Protein AF-0000000083544563 (afdb_homodimer)

Solvent-accessible surface area (backbone atoms only — not comparable to full-atom values): 8571 Å² total; per-residue (Å²): 126,57,49,42,15,56,44,50,44,48,52,39,50,74,65,72,42,50,64,62,58,48,16,55,75,69,72,48,52,46,64,58,46,51,33,30,38,68,61,75,42,78,74,54,70,72,55,49,50,49,51,21,59,71,70,53,29,27,51,35,28,40,59,36,66,28,86,58,48,72,41,72,78,64,81,77,126,126,57,50,41,15,56,43,50,44,49,54,39,51,76,66,72,42,50,63,59,58,48,16,55,76,70,71,48,52,47,66,58,47,50,33,30,39,65,60,73,44,78,74,56,69,72,55,48,51,50,52,22,59,73,71,55,30,25,51,34,29,41,59,36,70,35,89,59,48,70,41,72,76,59,72,77,125

Radius of gyration: 15.72 Å; Cα contacts (8 Å, |Δi|>4): 190; chains: 2; bounding box: 33×43×32 Å

Structure (mmCIF, N/CA/C/O backbone):
data_AF-0000000083544563-model_v1
#
loop_
_entity.id
_entity.type
_entity.pdbx_description
1 polymer 'HTH cro/C1-type domain-containing protein'
#
loop_
_atom_site.group_PDB
_atom_site.id
_atom_site.type_symbol
_atom_site.label_atom_id
_atom_site.label_alt_id
_atom_site.label_comp_id
_atom_site.label_asym_id
_atom_site.label_entity_id
_atom_site.label_seq_id
_atom_site.pdbx_PDB_ins_code
_atom_site.Cartn_x
_atom_site.Cartn_y
_atom_site.Cartn_z
_atom_site.occupancy
_atom_site.B_iso_or_equiv
_atom_site.auth_seq_id
_atom_site.auth_comp_id
_atom_site.auth_asym_id
_atom_site.auth_atom_id
_atom_site.pdbx_PDB_model_num
ATOM 1 N N . MET A 1 1 ? -4.98 9.117 -13.148 1 70.31 1 MET A N 1
ATOM 2 C CA . MET A 1 1 ? -4.902 8.359 -11.906 1 70.31 1 MET A CA 1
ATOM 3 C C . MET A 1 1 ? -4.441 9.25 -10.758 1 70.31 1 MET A C 1
ATOM 5 O O . MET A 1 1 ? -3.496 10.023 -10.906 1 70.31 1 MET A O 1
ATOM 9 N N . ILE A 1 2 ? -5.258 9.438 -9.711 1 88.62 2 ILE A N 1
ATOM 10 C CA . ILE A 1 2 ? -4.914 10.289 -8.586 1 88.62 2 ILE A CA 1
ATOM 11 C C . ILE A 1 2 ? -3.824 9.633 -7.75 1 88.62 2 ILE A C 1
ATOM 13 O O . ILE A 1 2 ? -3.91 8.438 -7.434 1 88.62 2 ILE A O 1
ATOM 17 N N . LEU A 1 3 ? -2.721 10.391 -7.586 1 96.19 3 LEU A N 1
ATOM 18 C CA . LEU A 1 3 ? -1.587 9.859 -6.836 1 96.19 3 LEU A CA 1
ATOM 19 C C . LEU A 1 3 ? -1.898 9.82 -5.344 1 96.19 3 LEU A C 1
ATOM 21 O O . LEU A 1 3 ? -2.787 10.531 -4.867 1 96.19 3 LEU A O 1
ATOM 25 N N . PHE A 1 4 ? -1.182 9.008 -4.633 1 98 4 PHE A N 1
ATOM 26 C CA . PHE A 1 4 ? -1.338 8.805 -3.197 1 98 4 PHE A CA 1
ATOM 27 C C . PHE A 1 4 ? -1.338 10.133 -2.455 1 98 4 PHE A C 1
ATOM 29 O O . PHE A 1 4 ? -2.234 10.398 -1.651 1 98 4 PHE A O 1
ATOM 36 N N . GLY A 1 5 ? -0.284 10.906 -2.742 1 98.62 5 GLY A N 1
ATOM 37 C CA . GLY A 1 5 ? -0.129 12.148 -2.012 1 98.62 5 GLY A CA 1
ATOM 38 C C . GLY A 1 5 ? -1.319 13.078 -2.158 1 98.62 5 GLY A C 1
ATOM 39 O O . GLY A 1 5 ? -1.717 13.742 -1.197 1 98.62 5 GLY A O 1
ATOM 40 N N . ASN A 1 6 ? -1.839 13.125 -3.34 1 97.25 6 ASN A N 1
ATOM 41 C CA . ASN A 1 6 ? -2.996 13.969 -3.615 1 97.25 6 ASN A CA 1
ATOM 42 C C . ASN A 1 6 ? -4.211 13.539 -2.797 1 97.25 6 ASN A C 1
ATOM 44 O O . ASN A 1 6 ? -4.926 14.383 -2.254 1 97.25 6 ASN A O 1
ATOM 48 N N . ARG A 1 7 ? -4.422 12.258 -2.691 1 97.5 7 ARG A N 1
ATOM 49 C CA . ARG A 1 7 ? -5.539 11.719 -1.923 1 97.5 7 ARG A CA 1
ATOM 50 C C . ARG A 1 7 ? -5.367 12.008 -0.434 1 97.5 7 ARG A C 1
ATOM 52 O O . ARG A 1 7 ? -6.324 12.383 0.244 1 97.5 7 ARG A O 1
ATOM 59 N N . LEU A 1 8 ? -4.164 11.758 -0.013 1 98.5 8 LEU A N 1
ATOM 60 C CA . LEU A 1 8 ? -3.867 12 1.395 1 98.5 8 LEU A CA 1
ATOM 61 C C . LEU A 1 8 ? -4.109 13.461 1.761 1 98.5 8 LEU A C 1
ATOM 63 O O . LEU A 1 8 ? -4.738 13.75 2.781 1 98.5 8 LEU A O 1
ATOM 67 N N . HIS A 1 9 ? -3.568 14.297 0.932 1 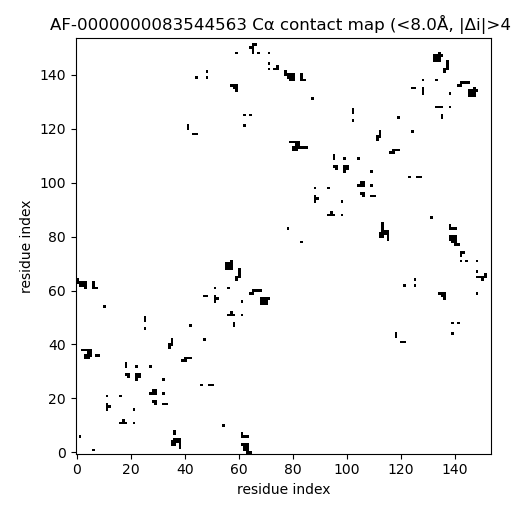98.44 9 HIS A N 1
ATOM 68 C CA . HIS A 1 9 ? -3.729 15.727 1.136 1 98.44 9 HIS A CA 1
ATOM 69 C C . HIS A 1 9 ? -5.203 16.125 1.176 1 98.44 9 HIS A C 1
ATOM 71 O O . HIS A 1 9 ? -5.633 16.844 2.07 1 98.44 9 HIS A O 1
ATOM 77 N N . ALA A 1 10 ? -5.922 15.664 0.246 1 97.81 10 ALA A N 1
ATOM 78 C CA . ALA A 1 10 ? -7.348 15.969 0.158 1 97.81 10 ALA A CA 1
ATOM 79 C C . ALA A 1 10 ? -8.086 15.492 1.402 1 97.81 10 ALA A C 1
ATOM 81 O O . ALA A 1 10 ? -8.922 16.219 1.95 1 97.81 10 ALA A O 1
ATOM 82 N N . LEU A 1 11 ? -7.875 14.266 1.832 1 97.94 11 LEU A N 1
ATOM 83 C CA . LEU A 1 11 ? -8.508 13.719 3.027 1 97.94 11 LEU A CA 1
ATOM 84 C C . LEU A 1 11 ? -8.188 14.57 4.25 1 97.94 11 LEU A C 1
ATOM 86 O O . LEU A 1 11 ? -9.07 14.852 5.066 1 97.94 11 LEU A O 1
ATOM 90 N N . ARG A 1 12 ? -6.898 14.867 4.352 1 98.62 12 ARG A N 1
ATOM 91 C CA . ARG A 1 12 ? -6.488 15.703 5.477 1 98.62 12 ARG A CA 1
ATOM 92 C C . ARG A 1 12 ? -7.242 17.031 5.48 1 98.62 12 ARG A C 1
ATOM 94 O O . ARG A 1 12 ? -7.773 17.438 6.512 1 98.62 12 ARG A O 1
ATOM 101 N N . GLU A 1 13 ? -7.25 17.703 4.309 1 98.31 13 GLU A N 1
ATOM 102 C CA . GLU A 1 13 ? -7.922 19 4.188 1 98.31 13 GLU A CA 1
ATOM 103 C C . GLU A 1 13 ? -9.422 18.859 4.453 1 98.31 13 GLU A C 1
ATOM 105 O O . GLU A 1 13 ? -10.008 19.703 5.133 1 98.31 13 GLU A O 1
ATOM 110 N N . ASP A 1 14 ? -10.023 17.828 3.922 1 97.56 14 ASP A N 1
ATOM 111 C CA . ASP A 1 14 ? -11.453 17.594 4.105 1 97.56 14 ASP A CA 1
ATOM 112 C C . ASP A 1 14 ? -11.781 17.359 5.574 1 97.56 14 ASP A C 1
ATOM 114 O O . ASP A 1 14 ? -12.938 17.531 5.988 1 97.56 14 ASP A O 1
ATOM 118 N N . SER A 1 15 ? -10.852 16.938 6.297 1 97.75 15 SER A N 1
ATOM 119 C CA . SER A 1 15 ? -11.031 16.688 7.727 1 97.75 15 SER A CA 1
ATOM 120 C C . SER A 1 15 ? -10.648 17.922 8.547 1 97.75 15 SER A C 1
ATOM 122 O O . SER A 1 15 ? -10.555 17.844 9.773 1 97.75 15 SER A O 1
ATOM 124 N N . ASP A 1 16 ? -10.273 18.969 7.844 1 98.19 16 ASP A N 1
ATOM 125 C CA . ASP A 1 16 ? -9.953 20.266 8.438 1 98.19 16 ASP A CA 1
ATOM 126 C C . ASP A 1 16 ? -8.734 20.172 9.359 1 98.19 16 ASP A C 1
ATOM 128 O O . ASP A 1 16 ? -8.734 20.719 10.461 1 98.19 16 ASP A O 1
ATOM 132 N N . LEU A 1 17 ? -7.816 19.406 8.969 1 98.56 17 LEU A N 1
ATOM 133 C CA . LEU A 1 17 ? -6.566 19.25 9.711 1 98.56 17 LEU A CA 1
ATOM 134 C C . LEU A 1 17 ? -5.438 20.016 9.031 1 98.56 17 LEU A C 1
ATOM 136 O O . LEU A 1 17 ? -5.328 20 7.801 1 98.56 17 LEU A O 1
ATOM 140 N N . THR A 1 18 ? -4.691 20.625 9.852 1 98.5 18 THR A N 1
ATOM 141 C CA . THR A 1 18 ? -3.43 21.156 9.336 1 98.5 18 THR A CA 1
ATOM 142 C C . THR A 1 18 ? -2.404 20.031 9.195 1 98.5 18 THR A C 1
ATOM 144 O O . THR A 1 18 ? -2.584 18.938 9.742 1 98.5 18 THR A O 1
ATOM 147 N N . SER A 1 19 ? -1.396 20.312 8.406 1 98.56 19 SER A N 1
ATOM 148 C CA . SER A 1 19 ? -0.323 19.328 8.273 1 98.56 19 SER A CA 1
ATOM 149 C C . SER A 1 19 ? 0.284 18.984 9.633 1 98.56 19 SER A C 1
ATOM 151 O O . SER A 1 19 ? 0.569 17.828 9.914 1 98.56 19 SER A O 1
ATOM 153 N N . GLU A 1 20 ? 0.493 20 10.453 1 98.56 20 GLU A N 1
ATOM 154 C CA . GLU A 1 20 ? 1.068 19.797 11.781 1 98.56 20 GLU A CA 1
ATOM 155 C C . GLU A 1 20 ? 0.178 18.906 12.641 1 98.56 20 GLU A C 1
ATOM 157 O O . GLU A 1 20 ? 0.663 17.984 13.289 1 98.56 20 GLU A O 1
ATOM 162 N N . GLU A 1 21 ? -1.104 19.203 12.664 1 98.69 21 GLU A N 1
ATOM 163 C CA . GLU A 1 21 ? -2.055 18.422 13.445 1 98.69 21 GLU A CA 1
ATOM 164 C C . GLU A 1 21 ? -2.082 16.969 12.977 1 98.69 21 GLU A C 1
ATOM 166 O O . GLU A 1 21 ? -2.074 16.047 13.805 1 98.69 21 GLU A O 1
ATOM 171 N N . PHE A 1 22 ? -2.152 16.797 11.719 1 98.81 22 PHE A N 1
ATOM 172 C CA . PHE A 1 22 ? -2.236 15.453 11.156 1 98.81 22 PHE A CA 1
ATOM 173 C C . PHE A 1 22 ? -0.944 14.688 11.398 1 98.81 22 PHE A C 1
ATOM 175 O O . PHE A 1 22 ? -0.977 13.508 11.773 1 98.81 22 PHE A O 1
ATOM 182 N N . ALA A 1 23 ? 0.181 15.289 11.164 1 98.88 23 ALA A N 1
ATOM 183 C CA . ALA A 1 23 ? 1.472 14.656 11.43 1 98.88 23 ALA A CA 1
ATOM 184 C C . ALA A 1 23 ? 1.57 14.188 12.875 1 98.88 23 ALA A C 1
ATOM 186 O O . ALA A 1 23 ? 2.053 13.086 13.148 1 98.88 23 ALA A O 1
ATOM 187 N N . ASN A 1 24 ? 1.118 15.047 13.773 1 98.69 24 ASN A N 1
ATOM 188 C CA . ASN A 1 24 ? 1.112 14.703 15.188 1 98.69 24 ASN A CA 1
ATOM 189 C C . ASN A 1 24 ? 0.26 13.461 15.461 1 98.69 24 ASN A C 1
ATOM 191 O O . ASN A 1 24 ? 0.64 12.602 16.25 1 98.69 24 ASN A O 1
ATOM 195 N N . LYS A 1 25 ? -0.891 13.359 14.797 1 98.19 25 LYS A N 1
ATOM 196 C CA . LYS A 1 25 ? -1.781 12.211 14.953 1 98.19 25 LYS A CA 1
ATOM 197 C C . LYS A 1 25 ? -1.109 10.922 14.492 1 98.19 25 LYS A C 1
ATOM 199 O O . LYS A 1 25 ? -1.375 9.852 15.031 1 98.19 25 LYS A O 1
ATOM 204 N N . LEU A 1 26 ? -0.28 11.062 13.477 1 98.31 26 LEU A N 1
ATOM 205 C CA . LEU A 1 26 ? 0.408 9.922 12.891 1 98.31 26 LEU A CA 1
ATOM 206 C C . LEU A 1 26 ? 1.74 9.672 13.594 1 98.31 26 LEU A C 1
ATOM 208 O O . LEU A 1 26 ? 2.422 8.688 13.305 1 98.31 26 LEU A O 1
ATOM 212 N N . HIS A 1 27 ? 2.148 10.539 14.453 1 98.56 27 HIS A N 1
ATOM 213 C CA . HIS A 1 27 ? 3.41 10.469 15.18 1 98.56 27 HIS A CA 1
ATOM 214 C C . HIS A 1 27 ? 4.602 10.523 14.227 1 98.56 27 HIS A C 1
ATOM 216 O O . HIS A 1 27 ? 5.531 9.727 14.344 1 98.56 27 HIS A O 1
ATOM 222 N N . ILE A 1 28 ? 4.516 11.367 13.297 1 98.56 28 ILE A N 1
ATOM 223 C CA . ILE 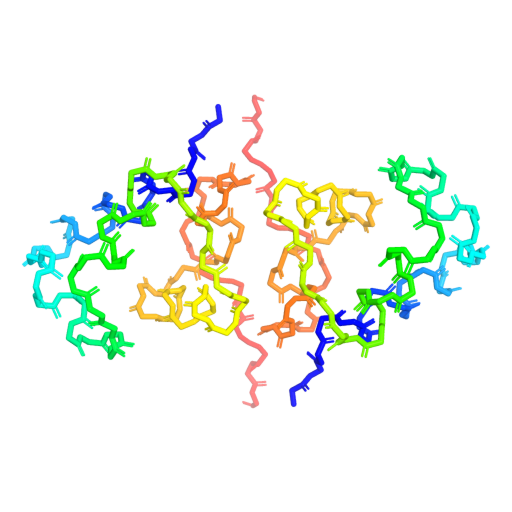A 1 28 ? 5.613 11.648 12.375 1 98.56 28 ILE A CA 1
ATOM 224 C C . ILE A 1 28 ? 5.867 13.148 12.32 1 98.56 28 ILE A C 1
ATOM 226 O O . ILE A 1 28 ? 5.102 13.938 12.883 1 98.56 28 ILE A O 1
ATOM 230 N N . THR A 1 29 ? 6.906 13.508 11.648 1 98.75 29 THR A N 1
ATOM 231 C CA . THR A 1 29 ? 7.211 14.922 11.5 1 98.75 29 THR A CA 1
ATOM 232 C C . THR A 1 29 ? 6.375 15.547 10.383 1 98.75 29 THR A C 1
ATOM 234 O O . THR A 1 29 ? 6 14.859 9.43 1 98.75 29 THR A O 1
ATOM 237 N N . THR A 1 30 ? 6.113 16.875 10.539 1 98.69 30 THR A N 1
ATOM 238 C CA . THR A 1 30 ? 5.41 17.609 9.492 1 98.69 30 THR A CA 1
ATOM 239 C C . THR A 1 30 ? 6.18 17.531 8.172 1 98.69 30 THR A C 1
ATOM 241 O O . THR A 1 30 ? 5.578 17.484 7.102 1 98.69 30 THR A O 1
ATOM 244 N N . ARG A 1 31 ? 7.43 17.547 8.305 1 98.75 31 ARG A N 1
ATOM 245 C CA . ARG A 1 31 ? 8.273 17.453 7.117 1 98.75 31 ARG A CA 1
ATOM 246 C C . ARG A 1 31 ? 8.023 16.141 6.375 1 98.75 31 ARG A C 1
ATOM 248 O O . ARG A 1 31 ? 7.863 16.141 5.152 1 98.75 31 ARG A O 1
ATOM 255 N N . ALA A 1 32 ? 8.047 15.039 7.051 1 98.75 32 ALA A N 1
ATOM 256 C CA . ALA A 1 32 ? 7.777 13.734 6.445 1 98.75 32 ALA A CA 1
ATOM 257 C C . ALA A 1 32 ? 6.406 13.711 5.773 1 98.75 32 ALA A C 1
ATOM 259 O O . ALA A 1 32 ? 6.266 13.234 4.648 1 98.75 32 ALA A O 1
ATOM 260 N N . LEU A 1 33 ? 5.418 14.227 6.496 1 98.81 33 LEU A N 1
ATOM 261 C CA . LEU A 1 33 ? 4.07 14.281 5.934 1 98.81 33 LEU A CA 1
ATOM 262 C C . LEU A 1 33 ? 4.055 15.07 4.633 1 98.81 33 LEU A C 1
ATOM 264 O O . LEU A 1 33 ? 3.406 14.664 3.664 1 98.81 33 LEU A O 1
ATOM 268 N N . ASN A 1 34 ? 4.727 16.234 4.652 1 98.69 34 ASN A N 1
ATOM 269 C CA . ASN A 1 34 ? 4.793 17.062 3.455 1 98.69 34 ASN A CA 1
ATOM 270 C C . ASN A 1 34 ? 5.395 16.297 2.277 1 98.69 34 ASN A C 1
ATOM 272 O O . ASN A 1 34 ? 4.926 16.422 1.146 1 98.69 34 ASN A O 1
ATOM 276 N N . TYR A 1 35 ? 6.445 15.547 2.541 1 98.75 35 TYR A N 1
ATOM 277 C CA . TYR A 1 35 ? 7.043 14.727 1.49 1 98.75 35 TYR A CA 1
ATOM 278 C C . TYR A 1 35 ? 6.035 13.734 0.934 1 98.75 35 TYR A C 1
ATOM 280 O O . TYR A 1 35 ? 5.988 13.5 -0.275 1 98.75 35 TYR A O 1
ATOM 288 N N . TYR A 1 36 ? 5.262 13.07 1.784 1 98.75 36 TYR A N 1
ATOM 289 C CA . TYR A 1 36 ? 4.254 12.109 1.356 1 98.75 36 TYR A CA 1
ATOM 290 C C . TYR A 1 36 ? 3.168 12.789 0.533 1 98.75 36 TYR A C 1
ATOM 292 O O . TYR A 1 36 ? 2.814 12.312 -0.55 1 98.75 36 TYR A O 1
ATOM 300 N N . GLU A 1 37 ? 2.672 13.961 1.01 1 98.62 37 GLU A N 1
ATOM 301 C CA . GLU A 1 37 ? 1.552 14.641 0.369 1 98.62 37 GLU A CA 1
ATOM 302 C C . GLU A 1 37 ? 1.963 15.227 -0.978 1 98.62 37 GLU A C 1
ATOM 304 O O . GLU A 1 37 ? 1.118 15.445 -1.85 1 98.62 37 GLU A O 1
ATOM 309 N N . ASN A 1 38 ? 3.244 15.484 -1.102 1 98.12 38 ASN A N 1
ATOM 310 C CA . ASN A 1 38 ? 3.742 16.047 -2.355 1 98.12 38 ASN A CA 1
ATOM 311 C C . ASN A 1 38 ? 4.344 14.953 -3.246 1 98.12 38 ASN A C 1
ATOM 313 O O . ASN A 1 38 ? 5.027 15.258 -4.227 1 98.12 38 ASN A O 1
ATOM 317 N N . ASN A 1 39 ? 4.195 13.773 -2.943 1 98.44 39 ASN A N 1
ATOM 318 C CA . ASN A 1 39 ? 4.59 12.602 -3.719 1 98.44 39 ASN A CA 1
ATOM 319 C C . ASN A 1 39 ? 6.102 12.531 -3.9 1 98.44 39 ASN A C 1
ATOM 321 O O . ASN A 1 39 ? 6.59 12.023 -4.91 1 98.44 39 ASN A O 1
ATOM 325 N N . MET A 1 40 ? 6.801 13.062 -2.957 1 98.31 40 MET A N 1
ATOM 326 C CA . MET A 1 40 ? 8.258 13.016 -2.998 1 98.31 40 MET A CA 1
ATOM 327 C C . MET A 1 40 ? 8.781 11.742 -2.34 1 98.31 40 MET A C 1
ATOM 329 O O . MET A 1 40 ? 9.922 11.336 -2.578 1 98.31 40 MET A O 1
ATOM 333 N N . ARG A 1 41 ? 8.047 11.109 -1.5 1 98.25 41 ARG A N 1
ATOM 334 C CA . ARG A 1 41 ? 8.32 9.844 -0.827 1 98.25 41 ARG A CA 1
ATOM 335 C C . ARG A 1 41 ? 7.051 9.023 -0.655 1 98.25 41 ARG A C 1
ATOM 337 O O . ARG A 1 41 ? 5.945 9.57 -0.664 1 98.25 41 ARG A O 1
ATOM 344 N N . GLU A 1 42 ? 7.285 7.824 -0.604 1 98.56 42 GLU A N 1
ATOM 345 C CA . GLU A 1 42 ? 6.195 6.934 -0.229 1 98.56 42 GLU A CA 1
ATOM 346 C C . GLU A 1 42 ? 6.328 6.473 1.219 1 98.56 42 GLU A C 1
ATOM 348 O O . GLU A 1 42 ? 7.426 6.121 1.664 1 98.56 42 GLU A O 1
ATOM 353 N N . PRO A 1 43 ? 5.234 6.555 1.986 1 98.62 43 PRO A N 1
ATOM 354 C CA . PRO A 1 43 ? 5.332 6.02 3.346 1 98.62 43 PRO A CA 1
ATOM 355 C C . PRO A 1 43 ? 5.508 4.5 3.369 1 98.62 43 PRO A C 1
ATOM 357 O O . PRO A 1 43 ? 5.281 3.834 2.357 1 98.62 43 PRO A O 1
ATOM 360 N N . SER A 1 44 ? 5.969 4.016 4.559 1 98.25 44 SER A N 1
ATOM 361 C CA . SER A 1 44 ? 6.016 2.57 4.766 1 98.25 44 SER A CA 1
ATOM 362 C C . SER A 1 44 ? 4.617 1.967 4.785 1 98.25 44 SER A C 1
ATOM 364 O O . SER A 1 44 ? 3.625 2.689 4.902 1 98.25 44 SER A O 1
ATOM 366 N N . PHE A 1 45 ? 4.527 0.616 4.656 1 98.38 45 PHE A N 1
ATOM 367 C CA . PHE A 1 45 ? 3.24 -0.07 4.664 1 98.38 45 PHE A CA 1
ATOM 368 C C . PHE A 1 45 ? 2.516 0.152 5.984 1 98.38 45 PHE A C 1
ATOM 370 O O . PHE A 1 45 ? 1.323 0.465 6 1 98.38 45 PHE A O 1
ATOM 377 N N . PRO A 1 46 ? 3.213 0.01 7.176 1 98 46 PRO A N 1
ATOM 378 C CA . PRO A 1 46 ? 2.508 0.267 8.43 1 98 46 PRO A CA 1
ATOM 379 C C . PRO A 1 46 ? 1.931 1.68 8.508 1 98 46 PRO A C 1
ATOM 381 O O . PRO A 1 46 ? 0.812 1.869 8.992 1 98 46 PRO A O 1
ATOM 384 N N . LEU A 1 47 ? 2.656 2.656 8.016 1 98.56 47 LEU A N 1
ATOM 385 C CA . LEU A 1 47 ? 2.174 4.035 8.047 1 98.56 47 LEU A CA 1
ATOM 386 C C . LEU A 1 47 ? 1.012 4.227 7.078 1 98.56 47 LEU A C 1
ATOM 388 O O . LEU A 1 47 ? 0.048 4.93 7.391 1 98.56 47 LEU A O 1
ATOM 392 N N . LEU A 1 48 ? 1.137 3.648 5.926 1 98.38 48 LEU A N 1
ATOM 393 C CA . LEU A 1 48 ? 0.032 3.652 4.973 1 98.38 48 LEU A CA 1
ATOM 394 C C . LEU A 1 48 ? -1.24 3.107 5.613 1 98.38 48 LEU A C 1
ATOM 396 O O . LEU A 1 48 ? -2.312 3.701 5.477 1 98.38 48 LEU A O 1
ATOM 400 N N . ILE A 1 49 ? -1.121 1.985 6.27 1 97.31 49 ILE A N 1
ATOM 401 C CA . ILE A 1 49 ? -2.246 1.341 6.941 1 97.31 49 ILE A CA 1
ATOM 402 C C . ILE A 1 49 ? -2.807 2.268 8.016 1 97.31 49 ILE A C 1
ATOM 404 O O . ILE A 1 49 ? -4.023 2.418 8.141 1 97.31 49 ILE A O 1
ATOM 408 N N . GLN A 1 50 ? -1.933 2.854 8.75 1 98.12 50 GLN A N 1
ATOM 409 C CA . GLN A 1 50 ? -2.359 3.781 9.789 1 98.12 50 GLN A CA 1
ATOM 410 C C . GLN A 1 50 ? -3.172 4.934 9.195 1 98.12 50 GLN A C 1
ATOM 412 O O . GLN A 1 50 ? -4.188 5.34 9.773 1 98.12 50 GLN A O 1
ATOM 417 N N . MET A 1 51 ? -2.713 5.465 8.109 1 98.31 51 MET A N 1
ATOM 418 C CA . MET A 1 51 ? -3.418 6.555 7.441 1 98.31 51 MET A CA 1
ATOM 419 C C . MET A 1 51 ? -4.797 6.102 6.973 1 98.31 51 MET A C 1
ATOM 421 O O . MET A 1 51 ? -5.785 6.812 7.168 1 98.31 51 MET A O 1
ATOM 425 N N . ALA A 1 52 ? -4.816 5.004 6.375 1 97.12 52 ALA A N 1
ATOM 426 C CA . ALA A 1 52 ? -6.086 4.445 5.922 1 97.12 52 ALA A CA 1
ATOM 427 C C . ALA A 1 52 ? -7.059 4.262 7.086 1 97.12 52 ALA A C 1
ATOM 429 O O . ALA A 1 52 ? -8.242 4.586 6.969 1 97.12 52 ALA A O 1
ATOM 430 N N . ASP A 1 53 ? -6.578 3.748 8.195 1 96.12 53 ASP A N 1
ATOM 431 C CA . ASP A 1 53 ? -7.395 3.543 9.391 1 96.12 53 ASP A CA 1
ATOM 432 C C . ASP A 1 53 ? -7.914 4.871 9.938 1 96.12 53 ASP A C 1
ATOM 434 O O . ASP A 1 53 ? -9.086 4.977 10.312 1 96.12 53 ASP A O 1
ATOM 438 N N . TYR A 1 54 ? -7.012 5.758 9.945 1 97 54 TYR A N 1
ATOM 439 C CA . TYR A 1 54 ? -7.387 7.047 10.516 1 97 54 TYR A CA 1
ATOM 440 C C . TYR A 1 54 ? -8.562 7.656 9.758 1 97 54 TYR A C 1
ATOM 442 O O . TYR A 1 54 ? -9.5 8.172 10.367 1 97 54 TYR A O 1
ATOM 450 N N . PHE A 1 55 ? -8.539 7.602 8.445 1 97.06 55 PHE A N 1
ATOM 451 C CA . PHE A 1 55 ? -9.555 8.25 7.621 1 97.06 55 PHE A CA 1
ATOM 452 C C . PHE A 1 55 ? -10.68 7.281 7.289 1 97.06 55 PHE A C 1
ATOM 454 O O . PHE A 1 55 ? -11.641 7.648 6.613 1 97.06 55 PHE A O 1
ATOM 461 N N . ASN A 1 56 ? -10.586 6.09 7.719 1 95.69 56 ASN A N 1
ATOM 462 C CA . ASN A 1 56 ? -11.57 5.047 7.469 1 95.69 56 ASN A CA 1
ATOM 463 C C . ASN A 1 56 ? -11.797 4.832 5.973 1 95.69 56 ASN A C 1
ATOM 465 O O . ASN A 1 56 ? -12.93 4.836 5.508 1 95.69 56 ASN A O 1
ATOM 469 N N . VAL A 1 57 ? -10.758 4.629 5.273 1 95.25 57 VAL A N 1
ATOM 470 C CA . VAL A 1 57 ? -10.781 4.355 3.84 1 95.25 57 VAL A CA 1
ATOM 471 C C . VAL A 1 57 ? -9.938 3.119 3.537 1 95.25 57 VAL A C 1
ATOM 473 O O . VAL A 1 57 ? -9.203 2.635 4.402 1 95.25 57 VAL A O 1
ATOM 476 N N . SER A 1 58 ? -10.102 2.602 2.328 1 94.56 58 SER A N 1
ATOM 477 C CA . SER A 1 58 ? -9.258 1.493 1.902 1 94.56 58 SER A CA 1
ATOM 478 C C . SER A 1 58 ? -7.898 1.991 1.412 1 94.56 58 SER A C 1
ATOM 480 O O . SER A 1 58 ? -7.762 3.152 1.021 1 94.56 58 SER A O 1
ATOM 482 N N . THR A 1 59 ? -6.902 1.159 1.469 1 95.62 59 THR A N 1
ATOM 483 C CA . THR A 1 59 ? -5.621 1.501 0.862 1 95.62 59 THR A CA 1
ATOM 484 C C . THR A 1 59 ? -5.746 1.582 -0.656 1 95.62 59 THR A C 1
ATOM 486 O O . THR A 1 59 ? -5.035 2.355 -1.302 1 95.62 59 THR A O 1
ATOM 489 N N . ASP A 1 60 ? -6.723 0.851 -1.234 1 95.06 60 ASP A N 1
ATOM 490 C CA . ASP A 1 60 ? -7.016 1.004 -2.656 1 95.06 60 ASP A CA 1
ATOM 491 C C . ASP A 1 60 ? -7.434 2.436 -2.98 1 95.06 60 ASP A C 1
ATOM 493 O O . ASP A 1 60 ? -7.027 2.992 -4.004 1 95.06 60 ASP A O 1
ATOM 497 N N . TYR A 1 61 ? -8.266 2.957 -2.123 1 95 61 TYR A N 1
ATOM 498 C CA . TYR A 1 61 ? -8.672 4.344 -2.322 1 95 61 TYR A CA 1
ATOM 499 C C . TYR A 1 61 ? -7.473 5.281 -2.244 1 95 61 TYR A C 1
ATOM 501 O O . TYR A 1 61 ? -7.27 6.117 -3.131 1 95 61 TYR A O 1
ATOM 509 N N . LEU A 1 62 ? -6.637 5.125 -1.22 1 96.69 62 LEU A N 1
ATOM 510 C CA . LEU A 1 62 ? -5.492 5.996 -0.998 1 96.69 62 LEU A CA 1
ATOM 511 C C . LEU A 1 62 ? -4.516 5.922 -2.166 1 96.69 62 LEU A C 1
ATOM 513 O O . LEU A 1 62 ? -3.898 6.926 -2.535 1 96.69 62 LEU A O 1
ATOM 517 N N . LEU A 1 63 ? -4.465 4.758 -2.729 1 96.31 63 LEU A N 1
ATOM 518 C CA . LEU A 1 63 ? -3.473 4.52 -3.771 1 96.31 63 LEU A CA 1
ATOM 519 C C . LEU A 1 63 ? -4.059 4.793 -5.152 1 96.31 63 LEU A C 1
ATOM 521 O O . LEU A 1 63 ? -3.402 4.562 -6.168 1 96.31 63 LEU A O 1
ATOM 525 N N . GLY A 1 64 ? -5.273 5.246 -5.188 1 94.12 64 GLY A N 1
ATOM 526 C CA . GLY A 1 64 ? -5.863 5.723 -6.43 1 94.12 64 GLY A CA 1
ATOM 527 C C . GLY A 1 64 ? -6.434 4.605 -7.285 1 94.12 64 GLY A C 1
ATOM 528 O O . GLY A 1 64 ? -6.684 4.797 -8.477 1 94.12 64 GLY A O 1
ATOM 529 N N . ARG A 1 65 ? -6.609 3.457 -6.727 1 92.81 65 ARG A N 1
ATOM 530 C CA . ARG A 1 65 ? -7.109 2.322 -7.496 1 92.81 65 ARG A CA 1
ATOM 531 C C . ARG A 1 65 ? -8.625 2.367 -7.617 1 92.81 65 ARG A C 1
ATOM 533 O O . ARG A 1 65 ? -9.203 1.708 -8.484 1 92.81 65 ARG A O 1
ATOM 540 N N . THR A 1 66 ? -9.258 3.08 -6.707 1 91 66 THR A N 1
ATOM 541 C CA . THR A 1 66 ? -10.711 3.219 -6.699 1 91 66 THR A CA 1
ATOM 542 C C . THR A 1 66 ? -11.117 4.586 -6.16 1 91 66 THR A C 1
ATOM 544 O O . THR A 1 66 ? -10.352 5.23 -5.441 1 91 66 THR A O 1
ATOM 547 N N . ASP A 1 67 ? -12.234 5.012 -6.484 1 91.56 67 ASP A N 1
ATOM 548 C CA . ASP A 1 67 ? -12.75 6.27 -5.957 1 91.56 67 ASP A CA 1
ATOM 549 C C . ASP A 1 67 ? -13.758 6.02 -4.836 1 91.56 67 ASP A C 1
ATOM 551 O O . ASP A 1 67 ? -14.312 6.965 -4.27 1 91.56 67 ASP A O 1
ATOM 555 N N . ILE A 1 68 ? -13.945 4.781 -4.5 1 87.5 68 ILE A N 1
ATOM 556 C CA . ILE A 1 68 ? -14.812 4.426 -3.383 1 87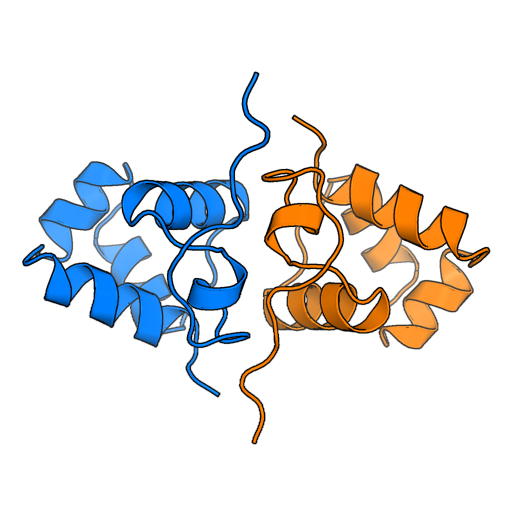.5 68 ILE A CA 1
ATOM 557 C C . ILE A 1 68 ? -14.031 4.488 -2.076 1 87.5 68 ILE A C 1
ATOM 559 O O . ILE A 1 68 ? -13.031 3.777 -1.91 1 87.5 68 ILE A O 1
ATOM 563 N N . GLN A 1 69 ? -14.477 5.316 -1.139 1 83.81 69 GLN A N 1
ATOM 564 C CA . GLN A 1 69 ? -13.742 5.57 0.095 1 83.81 69 GLN A CA 1
ATOM 565 C C . GLN A 1 69 ? -13.906 4.422 1.085 1 83.81 69 GLN A C 1
ATOM 567 O O . GLN A 1 69 ? -13.016 4.156 1.894 1 83.81 69 GLN A O 1
ATOM 572 N N . THR A 1 70 ? -15.141 3.83 1.168 1 69.38 70 THR A N 1
ATOM 573 C CA . THR A 1 70 ? -15.508 2.889 2.219 1 69.38 70 THR A CA 1
ATOM 574 C C . THR A 1 70 ? -14.586 1.669 2.193 1 69.38 70 THR A C 1
ATOM 576 O O . THR A 1 70 ? -14.391 1.057 1.143 1 69.38 70 THR A O 1
ATOM 579 N N . PRO A 1 71 ? -13.945 1.587 3.486 1 66.06 71 PRO A N 1
ATOM 580 C CA . PRO A 1 71 ? -13.117 0.383 3.572 1 66.06 71 PRO A CA 1
ATOM 581 C C . PRO A 1 71 ? -13.914 -0.902 3.377 1 66.06 71 PRO A C 1
ATOM 583 O O . PRO A 1 71 ? -15.148 -0.89 3.479 1 66.06 71 PRO A O 1
ATOM 586 N N . TYR A 1 72 ? -13.242 -1.994 2.98 1 60 72 TYR A N 1
ATOM 587 C CA . TYR A 1 72 ? -13.891 -3.299 2.932 1 60 72 TYR A CA 1
ATOM 588 C C . TYR A 1 72 ? -14.391 -3.711 4.312 1 60 72 TYR A C 1
ATOM 590 O O . TYR A 1 72 ? -13.836 -3.295 5.332 1 60 72 TYR A O 1
ATOM 598 N N . PRO A 1 73 ? -15.625 -4.074 4.316 1 55.44 73 PRO A N 1
ATOM 599 C CA . PRO A 1 73 ? -16.125 -4.547 5.609 1 55.44 73 PRO A CA 1
ATOM 600 C C . PRO A 1 73 ? -15.125 -5.422 6.352 1 55.44 73 PRO A C 1
ATOM 602 O O . PRO A 1 73 ? -14.359 -6.16 5.723 1 55.44 73 PRO A O 1
ATOM 605 N N . LYS A 1 74 ? -14.734 -4.77 7.496 1 50.88 74 LYS A N 1
ATOM 606 C CA . LYS A 1 74 ? -13.906 -5.605 8.359 1 50.88 74 LYS A CA 1
ATOM 607 C C . LYS A 1 74 ? -14.562 -6.961 8.609 1 50.88 74 LYS A C 1
ATOM 609 O O . LYS A 1 74 ? -15.789 -7.074 8.578 1 50.88 74 LYS A O 1
ATOM 614 N N . LYS A 1 75 ? -13.781 -8.086 8.602 1 44.88 75 LYS A N 1
ATOM 615 C CA . LYS A 1 75 ? -14.406 -9.305 9.094 1 44.88 75 LYS A CA 1
ATOM 616 C C . LYS A 1 75 ? -14.945 -9.109 10.508 1 44.88 75 LYS A C 1
ATOM 618 O O . LYS A 1 75 ? -14.297 -8.469 11.344 1 44.88 75 LYS A O 1
ATOM 623 N N . HIS A 1 76 ? -16.328 -8.859 10.688 1 36.25 76 HIS A N 1
ATOM 624 C CA . HIS A 1 76 ? -16.938 -8.969 12.016 1 36.25 76 HIS A CA 1
ATOM 625 C C . HIS A 1 76 ? -16.406 -10.195 12.75 1 36.25 76 HIS A C 1
ATOM 627 O O . HIS A 1 76 ? -16.438 -11.305 12.219 1 36.25 76 HIS A O 1
ATOM 633 N N . LYS A 1 77 ? -15.633 -10.008 13.773 1 29.5 77 LYS A N 1
ATOM 634 C CA . LYS A 1 77 ? -15.781 -11.078 14.758 1 29.5 77 LYS A CA 1
ATOM 635 C C . LYS A 1 77 ? -17.234 -11.219 15.203 1 29.5 77 LYS A C 1
ATOM 637 O O . LYS A 1 77 ? -17.953 -10.219 15.344 1 29.5 77 LYS A O 1
ATOM 642 N N . MET B 1 1 ? -1.769 -10.719 12.602 1 70.12 1 MET B N 1
ATOM 643 C CA . MET B 1 1 ? -1.901 -9.984 11.344 1 70.12 1 MET B CA 1
ATOM 644 C C . MET B 1 1 ? -0.942 -10.523 10.297 1 70.12 1 MET B C 1
ATOM 646 O O . MET B 1 1 ? 0.23 -10.773 10.586 1 70.12 1 MET B O 1
ATOM 650 N N . ILE B 1 2 ? -1.449 -11.047 9.148 1 88.75 2 ILE B N 1
ATOM 651 C CA . ILE B 1 2 ? -0.607 -11.617 8.102 1 88.75 2 ILE B CA 1
ATOM 652 C C . ILE B 1 2 ? 0.15 -10.508 7.383 1 88.75 2 ILE B C 1
ATOM 654 O O . ILE B 1 2 ? -0.435 -9.484 7.02 1 88.75 2 ILE B O 1
ATOM 658 N N . LEU B 1 3 ? 1.489 -10.656 7.379 1 96.31 3 LEU B N 1
ATOM 659 C CA . LEU B 1 3 ? 2.336 -9.648 6.75 1 96.31 3 LEU B CA 1
ATOM 660 C C . LEU B 1 3 ? 2.219 -9.703 5.23 1 96.31 3 LEU B C 1
ATOM 662 O O . LEU B 1 3 ? 1.812 -10.727 4.676 1 96.31 3 LEU B O 1
ATOM 666 N N . PHE B 1 4 ? 2.562 -8.641 4.586 1 98.06 4 PHE B N 1
ATOM 667 C CA . PHE B 1 4 ? 2.5 -8.484 3.139 1 98.06 4 PHE B CA 1
ATOM 668 C C . PHE B 1 4 ? 3.199 -9.641 2.439 1 98.06 4 PHE B C 1
ATOM 670 O O . PHE B 1 4 ? 2.631 -10.266 1.541 1 98.06 4 PHE B O 1
ATOM 677 N N . GLY B 1 5 ? 4.449 -9.852 2.873 1 98.62 5 GLY B N 1
ATOM 678 C CA . GLY B 1 5 ? 5.246 -10.867 2.201 1 98.62 5 GLY B CA 1
ATOM 679 C C . GLY B 1 5 ? 4.609 -12.242 2.229 1 98.62 5 GLY B C 1
ATOM 680 O O . GLY B 1 5 ? 4.68 -12.984 1.244 1 98.62 5 GLY B O 1
ATOM 681 N N . ASN B 1 6 ? 4.023 -12.562 3.342 1 97.38 6 ASN B N 1
ATOM 682 C CA . ASN B 1 6 ? 3.363 -13.859 3.498 1 97.38 6 ASN B CA 1
ATOM 683 C C . ASN B 1 6 ? 2.195 -14.008 2.527 1 97.38 6 ASN B C 1
ATOM 685 O O . ASN B 1 6 ? 2.02 -15.07 1.927 1 97.38 6 ASN B O 1
ATOM 689 N N . ARG B 1 7 ? 1.436 -12.969 2.363 1 97.62 7 ARG B N 1
ATOM 690 C CA . ARG B 1 7 ? 0.298 -12.984 1.45 1 97.62 7 ARG B CA 1
ATOM 691 C C . ARG B 1 7 ? 0.761 -13.109 0.002 1 97.62 7 ARG B C 1
ATOM 693 O O . ARG B 1 7 ? 0.181 -13.867 -0.778 1 97.62 7 ARG B O 1
ATOM 700 N N . LEU B 1 8 ? 1.757 -12.32 -0.28 1 98.56 8 LEU B N 1
ATOM 701 C CA . LEU B 1 8 ? 2.299 -12.352 -1.634 1 98.56 8 LEU B CA 1
ATOM 702 C C . LEU B 1 8 ? 2.801 -13.75 -1.986 1 98.56 8 LEU B C 1
ATOM 704 O O . LEU B 1 8 ? 2.504 -14.266 -3.066 1 98.56 8 LEU B O 1
ATOM 708 N N . HIS B 1 9 ? 3.561 -14.266 -1.08 1 98.44 9 HIS B N 1
ATOM 709 C CA . HIS B 1 9 ? 4.102 -15.609 -1.261 1 98.44 9 HIS B CA 1
ATOM 710 C C . HIS B 1 9 ? 2.988 -16.625 -1.472 1 98.44 9 HIS B C 1
ATOM 712 O O . HIS B 1 9 ? 3.055 -17.453 -2.391 1 98.44 9 HIS B O 1
ATOM 718 N N . ALA B 1 10 ? 2.029 -16.578 -0.645 1 97.88 10 ALA B N 1
ATOM 719 C CA . ALA B 1 10 ? 0.907 -17.516 -0.723 1 97.88 10 ALA B CA 1
ATOM 720 C C . ALA B 1 10 ? 0.183 -17.391 -2.061 1 97.88 10 ALA B C 1
ATOM 722 O O . ALA B 1 10 ? -0.152 -18.391 -2.688 1 97.88 10 ALA B O 1
ATOM 723 N N . LEU B 1 11 ? -0.132 -16.188 -2.492 1 98 11 LEU B N 1
ATOM 724 C CA . LEU B 1 11 ? -0.796 -15.961 -3.77 1 98 11 LEU B CA 1
ATOM 725 C C . LEU B 1 11 ? 0.023 -16.531 -4.922 1 98 11 LEU B C 1
ATOM 727 O O . LEU B 1 11 ? -0.527 -17.156 -5.828 1 98 11 LEU B O 1
ATOM 731 N N . ARG B 1 12 ? 1.298 -16.203 -4.855 1 98.69 12 ARG B N 1
ATOM 732 C CA . ARG B 1 12 ? 2.174 -16.719 -5.902 1 98.69 12 ARG B CA 1
ATOM 733 C C . ARG B 1 12 ? 2.119 -18.234 -5.961 1 98.69 12 ARG B C 1
ATOM 735 O O . ARG B 1 12 ? 1.965 -18.828 -7.035 1 98.69 12 ARG B O 1
ATOM 742 N N . GLU B 1 13 ? 2.287 -18.875 -4.785 1 98.31 13 GLU B N 1
ATOM 743 C CA . GLU B 1 13 ? 2.271 -20.328 -4.707 1 98.31 13 GLU B CA 1
ATOM 744 C C . GLU B 1 13 ? 0.926 -20.891 -5.156 1 98.31 13 GLU B C 1
ATOM 746 O O . GLU B 1 13 ? 0.874 -21.891 -5.879 1 98.31 13 GLU B O 1
ATOM 751 N N . ASP B 1 14 ? -0.139 -20.266 -4.73 1 97.62 14 ASP B N 1
ATOM 752 C CA . ASP B 1 14 ? -1.484 -20.703 -5.09 1 97.62 14 ASP B CA 1
ATOM 753 C C . ASP B 1 14 ? -1.71 -20.609 -6.594 1 97.62 14 ASP B C 1
ATOM 755 O O . ASP B 1 14 ? -2.598 -21.266 -7.141 1 97.62 14 ASP B O 1
ATOM 759 N N . SER B 1 15 ? -0.991 -19.781 -7.207 1 97.81 15 SER B N 1
ATOM 760 C CA . SER B 1 15 ? -1.095 -19.609 -8.648 1 97.81 15 SER B CA 1
ATOM 761 C C . SER B 1 15 ? -0.099 -20.5 -9.391 1 97.81 15 SER B C 1
ATOM 763 O O . SER B 1 15 ? 0.101 -20.344 -10.594 1 97.81 15 SER B O 1
ATOM 765 N N . ASP B 1 16 ? 0.633 -21.281 -8.625 1 98.25 16 ASP B N 1
ATOM 766 C CA . ASP B 1 16 ? 1.578 -22.266 -9.141 1 98.25 16 ASP B CA 1
ATOM 767 C C . ASP B 1 16 ? 2.715 -21.594 -9.906 1 98.25 16 ASP B C 1
ATOM 769 O O . ASP B 1 16 ? 3.107 -22.047 -10.977 1 98.25 16 ASP B O 1
ATOM 773 N N . LEU B 1 17 ? 3.129 -20.5 -9.43 1 98.56 17 LEU B N 1
ATOM 774 C CA . LEU B 1 17 ? 4.25 -19.781 -10.016 1 98.56 17 LEU B CA 1
ATOM 775 C C . LEU B 1 17 ? 5.512 -19.969 -9.18 1 98.56 17 LEU B C 1
ATOM 777 O O . LEU B 1 17 ? 5.457 -19.938 -7.949 1 98.56 17 LEU B O 1
ATOM 781 N N . THR B 1 18 ? 6.547 -20.125 -9.898 1 98.5 18 THR B N 1
ATOM 782 C CA . THR B 1 18 ? 7.836 -20.016 -9.219 1 98.5 18 THR B CA 1
ATOM 783 C C . THR B 1 18 ? 8.203 -18.562 -8.977 1 98.5 18 THR B C 1
ATOM 785 O O . THR B 1 18 ? 7.609 -17.656 -9.57 1 98.5 18 THR B O 1
ATOM 788 N N . SER B 1 19 ? 9.133 -18.375 -8.062 1 98.56 19 SER B N 1
ATOM 789 C CA . SER B 1 19 ? 9.602 -17.016 -7.824 1 98.56 19 SER B CA 1
ATOM 790 C C . SER B 1 19 ? 10.141 -16.391 -9.109 1 98.56 19 SER B C 1
ATOM 792 O O . SER B 1 19 ? 9.891 -15.219 -9.383 1 98.56 19 SER B O 1
ATOM 794 N N . GLU B 1 20 ? 10.875 -17.156 -9.883 1 98.62 20 GLU B N 1
ATOM 795 C CA . GLU B 1 20 ? 11.453 -16.672 -11.133 1 98.62 20 GLU B CA 1
ATOM 796 C C . GLU B 1 20 ? 10.367 -16.266 -12.117 1 98.62 20 GLU B C 1
ATOM 798 O O . GLU B 1 20 ? 10.438 -15.195 -12.727 1 98.62 20 GLU B O 1
ATOM 803 N N . GLU B 1 21 ? 9.375 -17.109 -12.297 1 98.69 21 GLU B N 1
ATOM 804 C CA . GLU B 1 21 ? 8.273 -16.812 -13.211 1 98.69 21 GLU B CA 1
ATOM 805 C C . GLU B 1 21 ? 7.523 -15.555 -12.789 1 98.69 21 GLU B C 1
ATOM 807 O O . GLU B 1 21 ? 7.203 -14.711 -13.625 1 98.69 21 GLU B O 1
ATOM 812 N N . PHE B 1 22 ? 7.234 -15.492 -11.539 1 98.81 22 PHE B N 1
ATOM 813 C CA . PHE B 1 22 ? 6.477 -14.352 -11.023 1 98.81 22 PHE B CA 1
ATOM 814 C C . PHE B 1 22 ? 7.289 -13.07 -11.133 1 98.81 22 PHE B C 1
ATOM 816 O O . PHE B 1 22 ? 6.766 -12.031 -11.539 1 98.81 22 PHE B O 1
ATOM 823 N N . ALA B 1 23 ? 8.523 -13.094 -10.758 1 98.88 23 ALA B N 1
ATOM 824 C CA . ALA B 1 23 ? 9.398 -11.93 -10.883 1 98.88 23 ALA B CA 1
ATOM 825 C C . ALA B 1 23 ? 9.445 -11.43 -12.32 1 98.88 23 ALA B C 1
ATOM 827 O O . ALA B 1 23 ? 9.398 -10.219 -12.57 1 98.88 23 ALA B O 1
ATOM 828 N N . ASN B 1 24 ? 9.547 -12.352 -13.242 1 98.69 24 ASN B N 1
ATOM 829 C CA . ASN B 1 24 ? 9.555 -12.008 -14.656 1 98.69 24 ASN B CA 1
ATOM 830 C C . ASN B 1 24 ? 8.273 -11.289 -15.062 1 98.69 24 ASN B C 1
ATOM 832 O O . ASN B 1 24 ? 8.305 -10.328 -15.836 1 98.69 24 ASN B O 1
ATOM 836 N N . LYS B 1 25 ? 7.145 -11.766 -14.547 1 98.19 25 LYS B N 1
ATOM 837 C CA . LYS B 1 25 ? 5.855 -11.148 -14.844 1 98.19 25 LYS B CA 1
ATOM 838 C C . LYS B 1 25 ? 5.801 -9.711 -14.336 1 98.19 25 LYS B C 1
ATOM 840 O O . LYS B 1 25 ? 5.137 -8.859 -14.938 1 98.19 25 LYS B O 1
ATOM 845 N N . LEU B 1 26 ? 6.473 -9.484 -13.227 1 98.31 26 LEU B N 1
ATOM 846 C CA . LEU B 1 26 ? 6.48 -8.172 -12.594 1 98.31 26 LEU B CA 1
ATOM 847 C C . LEU B 1 26 ? 7.625 -7.312 -13.125 1 98.31 26 LEU B C 1
ATOM 849 O O . LEU B 1 26 ? 7.734 -6.133 -12.789 1 98.31 26 LEU B O 1
ATOM 853 N N . HIS B 1 27 ? 8.477 -7.863 -13.914 1 98.56 27 HIS B N 1
ATOM 854 C CA . HIS B 1 27 ? 9.648 -7.199 -14.477 1 98.56 27 HIS B CA 1
ATOM 855 C C . HIS B 1 27 ? 10.602 -6.734 -13.383 1 98.56 27 HIS B C 1
ATOM 857 O O . HIS B 1 27 ? 11.07 -5.594 -13.414 1 98.56 27 HIS B O 1
ATOM 863 N N . ILE B 1 28 ? 10.797 -7.555 -12.445 1 98.56 28 ILE B N 1
ATOM 864 C CA . ILE B 1 28 ? 11.781 -7.336 -11.391 1 98.56 28 ILE B CA 1
ATOM 865 C C . ILE B 1 28 ? 12.688 -8.555 -11.258 1 98.56 28 ILE B C 1
ATOM 867 O O . ILE B 1 28 ? 12.445 -9.586 -11.891 1 98.56 28 ILE B O 1
ATOM 871 N N . THR B 1 29 ? 13.68 -8.406 -10.453 1 98.75 29 THR B N 1
ATOM 872 C CA . THR B 1 29 ? 14.586 -9.523 -10.234 1 98.75 29 THR B CA 1
ATOM 873 C C . THR B 1 29 ? 14.008 -10.5 -9.211 1 98.75 29 THR B C 1
ATOM 875 O O . THR B 1 29 ? 13.25 -10.094 -8.328 1 98.75 29 THR B O 1
ATOM 878 N N . THR B 1 30 ? 14.398 -11.805 -9.375 1 98.69 30 THR B N 1
ATOM 879 C CA . THR B 1 30 ? 14 -12.812 -8.398 1 98.69 30 THR B CA 1
ATOM 880 C C . THR B 1 30 ? 14.484 -12.445 -7.004 1 98.69 30 THR B C 1
ATOM 882 O O . THR B 1 30 ? 13.797 -12.703 -6.012 1 98.69 30 THR B O 1
ATOM 885 N N . ARG B 1 31 ? 15.602 -11.867 -6.984 1 98.75 31 ARG B N 1
ATOM 886 C CA . ARG B 1 31 ? 16.156 -11.43 -5.707 1 98.75 31 ARG B CA 1
ATOM 887 C C . ARG B 1 31 ? 15.242 -10.406 -5.039 1 98.75 31 ARG B C 1
ATOM 889 O O . ARG B 1 31 ? 14.961 -10.508 -3.844 1 98.75 31 ARG B O 1
ATOM 896 N N . ALA B 1 32 ? 14.836 -9.391 -5.734 1 98.75 32 ALA B N 1
ATOM 897 C CA . ALA B 1 32 ? 13.93 -8.375 -5.203 1 98.75 32 ALA B CA 1
ATOM 898 C C . ALA B 1 32 ? 12.633 -9.008 -4.699 1 98.75 32 ALA B C 1
ATOM 900 O O . ALA B 1 32 ? 12.164 -8.68 -3.609 1 98.75 32 ALA B O 1
ATOM 901 N N . LEU B 1 33 ? 12.109 -9.898 -5.508 1 98.81 33 LEU B N 1
ATOM 902 C CA . LEU B 1 33 ? 10.875 -10.578 -5.109 1 98.81 33 LEU B CA 1
ATOM 903 C C . LEU B 1 33 ? 11.07 -11.328 -3.793 1 98.81 33 LEU B C 1
ATOM 905 O O . LEU B 1 33 ? 10.203 -11.297 -2.922 1 98.81 33 LEU B O 1
ATOM 909 N N . ASN B 1 34 ? 12.188 -12.047 -3.713 1 98.69 34 ASN B N 1
ATOM 910 C CA . ASN B 1 34 ? 12.492 -12.781 -2.492 1 98.69 34 ASN B CA 1
ATOM 911 C C . ASN B 1 34 ? 12.523 -11.867 -1.273 1 98.69 34 ASN B C 1
ATOM 913 O O . ASN B 1 34 ? 12.031 -12.227 -0.203 1 98.69 34 ASN B O 1
ATOM 917 N N . TYR B 1 35 ? 13.117 -10.711 -1.426 1 98.75 35 TYR B N 1
ATOM 918 C CA . TYR B 1 35 ? 13.148 -9.742 -0.335 1 98.75 35 TYR B CA 1
ATOM 919 C C . TYR B 1 35 ? 11.734 -9.344 0.068 1 98.75 35 TYR B C 1
ATOM 921 O O . TYR B 1 35 ? 11.438 -9.188 1.256 1 98.75 35 TYR B O 1
ATOM 929 N N . TYR B 1 36 ? 10.859 -9.078 -0.885 1 98.75 36 TYR B N 1
ATOM 930 C CA . TYR B 1 36 ? 9.477 -8.703 -0.607 1 98.75 36 TYR B CA 1
ATOM 931 C C . TYR B 1 36 ? 8.734 -9.828 0.095 1 98.75 36 TYR B C 1
ATOM 933 O O . TYR B 1 36 ? 8.07 -9.609 1.115 1 98.75 36 TYR B O 1
ATOM 941 N N . GLU B 1 37 ? 8.891 -11.102 -0.401 1 98.62 37 GLU B N 1
ATOM 942 C CA . GLU B 1 37 ? 8.148 -12.242 0.12 1 98.62 37 GLU B CA 1
ATOM 943 C C . GLU B 1 37 ? 8.617 -12.609 1.523 1 98.62 37 GLU B C 1
ATOM 945 O O . GLU B 1 37 ? 7.871 -13.219 2.293 1 98.62 37 GLU B O 1
ATOM 950 N N . ASN B 1 38 ? 9.836 -12.234 1.795 1 98.12 38 ASN B N 1
ATOM 951 C CA . ASN B 1 38 ? 10.383 -12.539 3.113 1 98.12 38 ASN B CA 1
ATOM 952 C C . ASN B 1 38 ? 10.305 -11.328 4.043 1 98.12 38 ASN B C 1
ATOM 954 O O . ASN B 1 38 ? 10.93 -11.312 5.105 1 98.12 38 ASN B O 1
ATOM 958 N N . ASN B 1 39 ? 9.664 -10.344 3.691 1 98.44 39 ASN B N 1
ATOM 959 C CA . ASN B 1 39 ? 9.375 -9.148 4.48 1 98.44 39 ASN B CA 1
ATOM 960 C C . ASN B 1 39 ? 10.656 -8.391 4.84 1 98.44 39 ASN B C 1
ATOM 962 O O . ASN B 1 39 ? 10.727 -7.75 5.887 1 98.44 39 ASN B O 1
ATOM 966 N N . MET B 1 40 ? 11.633 -8.516 4.012 1 98.31 40 MET B N 1
ATOM 967 C CA . MET B 1 40 ? 12.891 -7.801 4.223 1 98.31 40 MET B CA 1
ATOM 968 C C . MET B 1 40 ? 12.836 -6.41 3.605 1 98.31 40 MET B C 1
ATOM 970 O O . MET B 1 40 ? 13.625 -5.535 3.967 1 98.31 40 MET B O 1
ATOM 974 N N . ARG B 1 41 ? 12 -6.152 2.658 1 98.31 41 ARG B N 1
ATOM 975 C CA . ARG B 1 41 ? 11.742 -4.883 1.99 1 98.31 41 ARG B CA 1
ATOM 976 C C . ARG B 1 41 ? 10.266 -4.734 1.643 1 98.31 41 ARG B C 1
ATOM 978 O O . ARG B 1 41 ? 9.547 -5.73 1.527 1 98.31 41 ARG B O 1
ATOM 985 N N . GLU B 1 42 ? 9.93 -3.562 1.593 1 98.56 42 GLU B N 1
ATOM 986 C CA . GLU B 1 42 ? 8.602 -3.262 1.066 1 98.56 42 GLU B CA 1
ATOM 987 C C . GLU B 1 42 ? 8.68 -2.748 -0.369 1 98.56 42 GLU B C 1
ATOM 989 O O . GLU B 1 42 ? 9.531 -1.915 -0.69 1 98.56 42 GLU B O 1
ATOM 994 N N . PRO B 1 43 ? 7.848 -3.312 -1.258 1 98.69 43 PRO B N 1
ATOM 995 C CA . PRO B 1 43 ? 7.848 -2.752 -2.611 1 98.69 43 PRO B CA 1
ATOM 996 C C . PRO B 1 43 ? 7.301 -1.326 -2.658 1 98.69 43 PRO B C 1
ATOM 998 O O . PRO B 1 43 ? 6.664 -0.873 -1.704 1 98.69 43 PRO B O 1
ATOM 1001 N N . SER B 1 44 ? 7.625 -0.636 -3.787 1 98.25 44 SER B N 1
ATOM 1002 C CA . SER B 1 44 ? 7.031 0.675 -4.027 1 98.25 44 SER B CA 1
ATOM 1003 C C . SER B 1 44 ? 5.523 0.569 -4.234 1 98.25 44 SER B C 1
ATOM 1005 O O . SER B 1 44 ? 4.996 -0.523 -4.461 1 98.25 44 SER B O 1
ATOM 1007 N N . PHE B 1 45 ? 4.816 1.716 -4.168 1 98.38 45 PHE B N 1
ATOM 1008 C CA . PHE B 1 45 ? 3.371 1.735 -4.355 1 98.38 45 PHE B CA 1
ATOM 1009 C C . PHE B 1 45 ? 2.998 1.247 -5.75 1 98.38 45 PHE B C 1
ATOM 1011 O O . PHE B 1 45 ? 2.096 0.422 -5.902 1 98.38 45 PHE B O 1
ATOM 1018 N N . PRO B 1 46 ? 3.693 1.726 -6.84 1 98 46 PRO B N 1
ATOM 1019 C CA . PRO B 1 46 ? 3.344 1.211 -8.164 1 98 46 PRO B CA 1
ATOM 1020 C C . PRO B 1 46 ? 3.496 -0.305 -8.273 1 98 46 PRO B C 1
ATOM 1022 O O . PRO B 1 46 ? 2.656 -0.973 -8.883 1 98 46 PRO B O 1
ATOM 1025 N N . LEU B 1 47 ? 4.52 -0.853 -7.66 1 98.56 47 LEU B N 1
ATOM 1026 C CA . LEU B 1 47 ? 4.73 -2.295 -7.711 1 98.56 47 LEU B CA 1
ATOM 1027 C C . LEU B 1 47 ? 3.678 -3.029 -6.887 1 98.56 47 LEU B C 1
ATOM 1029 O O . LEU B 1 47 ? 3.191 -4.086 -7.297 1 98.56 47 LEU B O 1
ATOM 1033 N N . LEU B 1 48 ? 3.373 -2.49 -5.758 1 98.44 48 LEU B N 1
ATOM 1034 C CA . LEU B 1 48 ? 2.289 -3.031 -4.945 1 98.44 48 LEU B CA 1
ATOM 1035 C C . LEU B 1 48 ? 0.996 -3.111 -5.746 1 98.44 48 LEU B C 1
ATOM 1037 O O . LEU B 1 48 ? 0.31 -4.137 -5.727 1 98.44 48 LEU B O 1
ATOM 1041 N N . ILE B 1 49 ? 0.674 -2.039 -6.422 1 97.31 49 ILE B N 1
ATOM 1042 C CA . ILE B 1 49 ? -0.531 -1.964 -7.238 1 97.31 49 ILE B CA 1
ATOM 1043 C C . ILE B 1 49 ? -0.468 -3.012 -8.352 1 97.31 49 ILE B C 1
ATOM 1045 O O . ILE B 1 49 ? -1.455 -3.699 -8.617 1 97.31 49 ILE B O 1
ATOM 1049 N N . GLN B 1 50 ? 0.667 -3.117 -8.953 1 98.12 50 GLN B N 1
ATOM 1050 C CA . GLN B 1 50 ? 0.843 -4.109 -10.008 1 98.12 50 GLN B CA 1
ATOM 1051 C C . GLN B 1 50 ? 0.584 -5.52 -9.484 1 98.12 50 GLN B C 1
ATOM 1053 O O . GLN B 1 50 ? -0.055 -6.328 -10.164 1 98.12 50 GLN B O 1
ATOM 1058 N N . MET B 1 51 ? 1.109 -5.809 -8.336 1 98.38 51 MET B N 1
ATOM 1059 C CA . MET B 1 51 ? 0.909 -7.121 -7.727 1 98.38 51 MET B CA 1
ATOM 1060 C C . MET B 1 51 ? -0.569 -7.367 -7.441 1 98.38 51 MET B C 1
ATOM 1062 O O . MET B 1 51 ? -1.091 -8.445 -7.734 1 98.38 51 MET B O 1
ATOM 1066 N N . ALA B 1 52 ? -1.173 -6.422 -6.887 1 97.19 52 ALA B N 1
ATOM 1067 C CA . ALA B 1 52 ? -2.602 -6.523 -6.602 1 97.19 52 ALA B CA 1
ATOM 1068 C C . ALA B 1 52 ? -3.4 -6.77 -7.879 1 97.19 52 ALA B C 1
ATOM 1070 O O . ALA B 1 52 ? -4.312 -7.602 -7.898 1 97.19 52 ALA B O 1
ATOM 1071 N N . ASP B 1 53 ? -3.068 -6.066 -8.938 1 96.25 53 ASP B N 1
ATOM 1072 C CA . ASP B 1 53 ? -3.738 -6.223 -10.227 1 96.25 53 ASP B CA 1
ATOM 1073 C C . ASP B 1 53 ? -3.521 -7.625 -10.789 1 96.25 53 ASP B C 1
ATOM 1075 O O . ASP B 1 53 ? -4.457 -8.25 -11.305 1 96.25 53 ASP B O 1
ATOM 1079 N N . TYR B 1 54 ? -2.33 -7.992 -10.664 1 97.06 54 TYR B N 1
ATOM 1080 C CA . TYR B 1 54 ? -1.998 -9.289 -11.234 1 97.06 54 TYR B CA 1
ATOM 1081 C C . TYR B 1 54 ? -2.842 -10.398 -10.609 1 97.06 54 TYR B C 1
ATOM 1083 O O . TYR B 1 54 ? -3.357 -11.266 -11.32 1 97.06 54 TYR B O 1
ATOM 1091 N N . PHE B 1 55 ? -2.992 -10.367 -9.312 1 97.19 55 PHE B N 1
ATOM 1092 C CA . PHE B 1 55 ? -3.682 -11.438 -8.602 1 97.19 55 PHE B CA 1
ATOM 1093 C C . PHE B 1 55 ? -5.16 -11.109 -8.43 1 97.19 55 PHE B C 1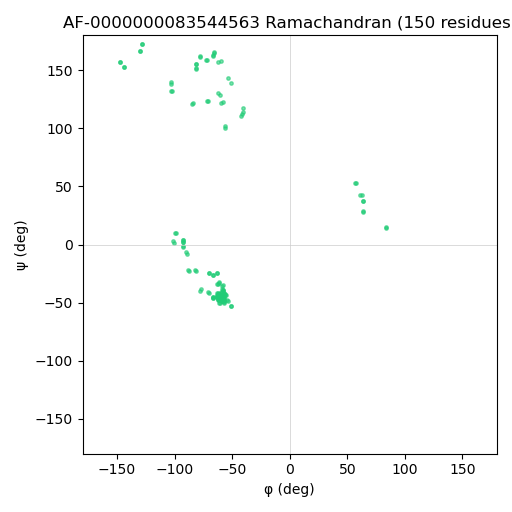
ATOM 1095 O O . PHE B 1 55 ? -5.918 -11.898 -7.867 1 97.19 55 PHE B O 1
ATOM 1102 N N . ASN B 1 56 ? -5.566 -9.984 -8.875 1 95.94 56 ASN B N 1
ATOM 1103 C CA . ASN B 1 56 ? -6.945 -9.516 -8.773 1 95.94 56 ASN B CA 1
ATOM 1104 C C . ASN B 1 56 ? -7.418 -9.484 -7.32 1 95.94 56 ASN B C 1
ATOM 1106 O O . ASN B 1 56 ? -8.469 -10.031 -6.992 1 95.94 56 ASN B O 1
ATOM 1110 N N . VAL B 1 57 ? -6.684 -8.844 -6.5 1 95.44 57 VAL B N 1
ATOM 1111 C CA . VAL B 1 57 ? -7 -8.664 -5.09 1 95.44 57 VAL B CA 1
ATOM 1112 C C . VAL B 1 57 ? -6.871 -7.184 -4.719 1 95.44 57 VAL B C 1
ATOM 1114 O O . VAL B 1 57 ? -6.355 -6.387 -5.504 1 95.44 57 VAL B O 1
ATOM 1117 N N . SER B 1 58 ? -7.402 -6.84 -3.553 1 94.62 58 SER B N 1
ATOM 1118 C CA . SER B 1 58 ? -7.219 -5.48 -3.059 1 94.62 58 SER B CA 1
ATOM 1119 C C . SER B 1 58 ? -5.859 -5.312 -2.395 1 94.62 58 SER B C 1
ATOM 1121 O O . SER B 1 58 ? -5.25 -6.289 -1.952 1 94.62 58 SER B O 1
ATOM 1123 N N . THR B 1 59 ? -5.355 -4.125 -2.35 1 95.69 59 THR B N 1
ATOM 1124 C CA . THR B 1 59 ? -4.145 -3.857 -1.584 1 95.69 59 THR B CA 1
ATOM 1125 C C . THR B 1 59 ? -4.398 -4.031 -0.089 1 95.69 59 THR B C 1
ATOM 1127 O O . THR B 1 59 ? -3.494 -4.406 0.66 1 95.69 59 THR B O 1
ATOM 1130 N N . ASP B 1 60 ? -5.668 -3.846 0.337 1 95.19 60 ASP B N 1
ATOM 1131 C CA . ASP B 1 60 ? -6.023 -4.152 1.718 1 95.19 60 ASP B CA 1
ATOM 1132 C C . ASP B 1 60 ? -5.773 -5.625 2.033 1 95.19 60 ASP B C 1
ATOM 1134 O O . ASP B 1 60 ? -5.285 -5.961 3.115 1 95.19 60 ASP B O 1
ATOM 1138 N N . TYR B 1 61 ? -6.16 -6.453 1.094 1 95.19 61 TYR B N 1
ATOM 1139 C CA . TYR B 1 61 ? -5.902 -7.875 1.285 1 95.19 61 TYR B CA 1
ATOM 1140 C C . TYR B 1 61 ? -4.406 -8.148 1.381 1 95.19 61 TYR B C 1
ATOM 1142 O O . TYR B 1 61 ? -3.951 -8.82 2.311 1 95.19 61 TYR B O 1
ATOM 1150 N N . LEU B 1 62 ? -3.615 -7.598 0.464 1 96.81 62 LEU B N 1
ATOM 1151 C CA . LEU B 1 62 ? -2.178 -7.84 0.406 1 96.81 62 LEU B CA 1
ATOM 1152 C C . LEU B 1 62 ? -1.494 -7.352 1.681 1 96.81 62 LEU B C 1
ATOM 1154 O O . LEU B 1 62 ? -0.534 -7.969 2.148 1 96.81 62 LEU B O 1
ATOM 1158 N N . LEU B 1 63 ? -2.062 -6.309 2.209 1 96.44 63 LEU B N 1
ATOM 1159 C CA . LEU B 1 63 ? -1.426 -5.672 3.357 1 96.44 63 LEU B CA 1
ATOM 1160 C C . LEU B 1 63 ? -1.982 -6.227 4.664 1 96.44 63 LEU B C 1
ATOM 1162 O O . LEU B 1 63 ? -1.64 -5.742 5.746 1 96.44 63 LEU B O 1
ATOM 1166 N N . GLY B 1 64 ? -2.846 -7.195 4.566 1 94.44 64 GLY B N 1
ATOM 1167 C CA . GLY B 1 64 ? -3.295 -7.926 5.742 1 94.44 64 GLY B CA 1
ATOM 1168 C C . GLY B 1 64 ? -4.414 -7.227 6.488 1 94.44 64 GLY B C 1
ATOM 1169 O O . GLY B 1 64 ? -4.691 -7.547 7.645 1 94.44 64 GLY B O 1
ATOM 1170 N N . ARG B 1 65 ? -5.023 -6.266 5.879 1 92.88 65 ARG B N 1
ATOM 1171 C CA . ARG B 1 65 ? -6.082 -5.516 6.543 1 92.88 65 ARG B CA 1
ATOM 1172 C C . ARG B 1 65 ? -7.40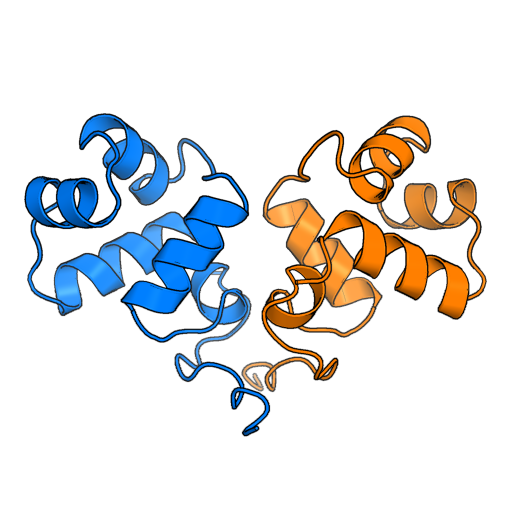6 -6.266 6.488 1 92.88 65 ARG B C 1
ATOM 1174 O O . ARG B 1 65 ? -8.328 -5.973 7.258 1 92.88 65 ARG B O 1
ATOM 1181 N N . THR B 1 66 ? -7.52 -7.148 5.539 1 91.06 66 THR B N 1
ATOM 1182 C CA . THR B 1 66 ? -8.727 -7.941 5.359 1 91.06 66 THR B CA 1
ATOM 1183 C C . THR B 1 66 ? -8.391 -9.328 4.809 1 91.06 66 THR B C 1
ATOM 1185 O O . THR B 1 66 ? -7.34 -9.516 4.195 1 91.06 66 THR B O 1
ATOM 1188 N N . ASP B 1 67 ? -9.219 -10.234 5.004 1 91.81 67 ASP B N 1
ATOM 1189 C CA . ASP B 1 67 ? -9.039 -11.57 4.445 1 91.81 67 ASP B CA 1
ATOM 1190 C C . ASP B 1 67 ? -9.898 -11.766 3.197 1 91.81 67 ASP B C 1
ATOM 1192 O O . ASP B 1 67 ? -9.883 -12.828 2.582 1 91.81 67 ASP B O 1
ATOM 1196 N N . ILE B 1 68 ? -10.609 -10.742 2.818 1 88.19 68 ILE B N 1
ATOM 1197 C CA . ILE B 1 68 ? -11.391 -10.773 1.59 1 88.19 68 ILE B CA 1
ATOM 1198 C C . ILE B 1 68 ? -10.508 -10.406 0.402 1 88.19 68 ILE B C 1
ATOM 1200 O O . ILE B 1 68 ? -9.945 -9.305 0.359 1 88.19 68 ILE B O 1
ATOM 1204 N N . GLN B 1 69 ? -10.422 -11.305 -0.581 1 85.38 69 GLN B N 1
ATOM 1205 C CA . GLN B 1 69 ? -9.5 -11.133 -1.696 1 85.38 69 GLN B CA 1
ATOM 1206 C C . GLN B 1 69 ? -10.039 -10.133 -2.711 1 85.38 69 GLN B C 1
ATOM 1208 O O . GLN B 1 69 ? -9.273 -9.414 -3.361 1 85.38 69 GLN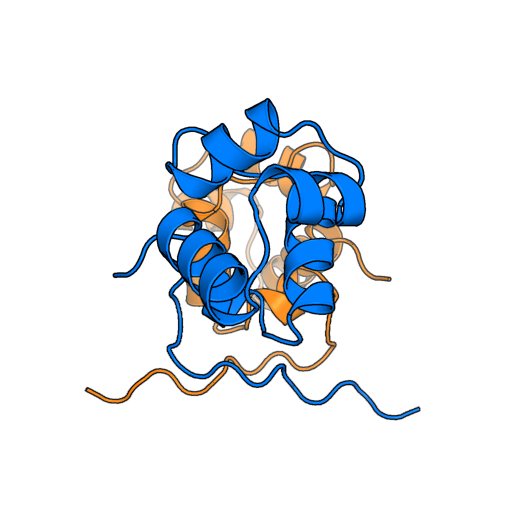 B O 1
ATOM 1213 N N . THR B 1 70 ? -11.391 -10.188 -2.98 1 71.75 70 THR B N 1
ATOM 1214 C CA . THR B 1 70 ? -12.016 -9.461 -4.082 1 71.75 70 THR B CA 1
ATOM 1215 C C . 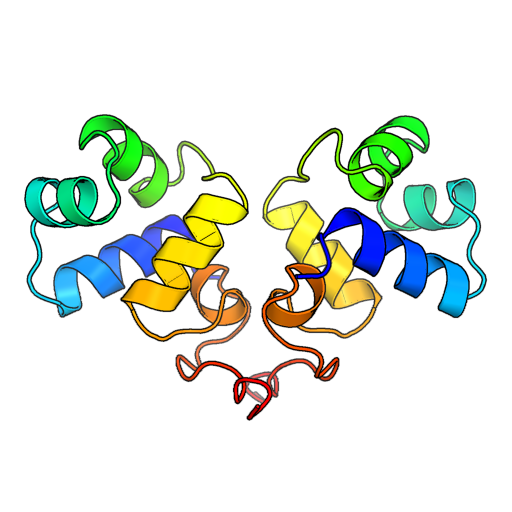THR B 1 70 ? -11.766 -7.961 -3.953 1 71.75 70 THR B C 1
ATOM 1217 O O . THR B 1 70 ? -12.016 -7.375 -2.896 1 71.75 70 THR B O 1
ATOM 1220 N N . PRO B 1 71 ? -11.117 -7.535 -5.141 1 67.62 71 PRO B N 1
ATOM 1221 C CA . PRO B 1 71 ? -10.906 -6.086 -5.125 1 67.62 71 PRO B CA 1
ATOM 1222 C C . PRO B 1 71 ? -12.219 -5.301 -5.074 1 67.62 71 PRO B C 1
ATOM 1224 O O . PRO B 1 71 ? -13.281 -5.855 -5.355 1 67.62 71 PRO B O 1
ATOM 1227 N N . TYR B 1 72 ? -12.125 -4.082 -4.594 1 61.72 72 TYR B N 1
ATOM 1228 C CA . TYR B 1 72 ? -13.281 -3.189 -4.68 1 61.72 72 TYR B CA 1
ATOM 1229 C C . TYR B 1 72 ? -13.656 -2.922 -6.129 1 61.72 72 TYR B C 1
ATOM 1231 O O . TYR B 1 72 ? -12.805 -2.994 -7.023 1 61.72 72 TYR B O 1
ATOM 1239 N N . PRO B 1 73 ? -14.875 -3.09 -6.367 1 57.69 73 PRO B N 1
ATOM 1240 C CA . PRO B 1 73 ? -15.297 -2.805 -7.742 1 57.69 73 PRO B CA 1
ATOM 1241 C C . PRO B 1 73 ? -14.617 -1.564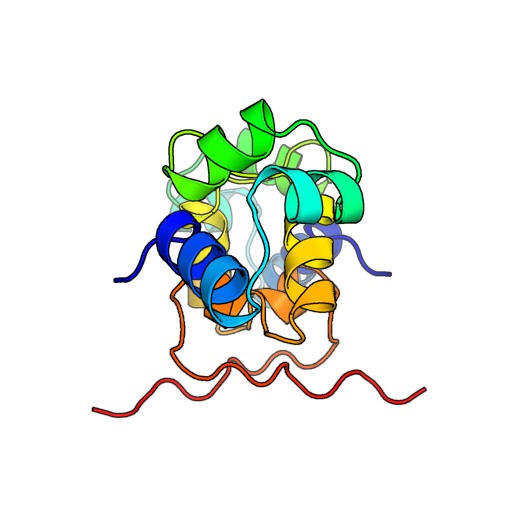 -8.32 1 57.69 73 PRO B C 1
ATOM 1243 O O . PRO B 1 73 ? -14.352 -0.605 -7.594 1 57.69 73 PRO B O 1
ATOM 1246 N N . LYS B 1 74 ? -13.844 -1.951 -9.414 1 54.47 74 LYS B N 1
ATOM 1247 C CA . LYS B 1 74 ? -13.25 -0.837 -10.141 1 54.47 74 LYS B CA 1
ATOM 1248 C C . LYS B 1 74 ? -14.305 0.183 -10.555 1 54.47 74 LYS B C 1
ATOM 1250 O O . LYS B 1 74 ? -15.477 -0.162 -10.719 1 54.47 74 LYS B O 1
ATOM 1255 N N . LYS B 1 75 ? -13.945 1.504 -10.523 1 48.72 75 LYS B N 1
ATOM 1256 C CA . LYS B 1 75 ? -14.859 2.438 -11.172 1 48.72 75 LYS B CA 1
ATOM 1257 C C . LYS B 1 75 ? -15.102 2.053 -12.633 1 48.72 75 LYS B C 1
ATOM 1259 O O . LYS B 1 75 ? -14.18 1.611 -13.32 1 48.72 75 LYS B O 1
ATOM 1264 N N . HIS B 1 76 ? -16.344 1.375 -12.977 1 37.72 76 HIS B N 1
ATOM 1265 C CA . HIS B 1 76 ? -16.734 1.272 -14.383 1 37.72 76 HIS B CA 1
ATOM 1266 C C . HIS B 1 76 ? -16.469 2.582 -15.117 1 37.72 76 HIS B C 1
ATOM 1268 O O . HIS B 1 76 ? -16.906 3.646 -14.672 1 37.72 76 HIS B O 1
ATOM 1274 N N . LYS B 1 77 ? -15.562 2.492 -15.977 1 29.64 77 LYS B N 1
ATOM 1275 C CA . LYS B 1 77 ? -15.789 3.512 -17 1 29.64 77 LYS B CA 1
ATOM 1276 C C . LYS B 1 77 ? -17.188 3.387 -17.594 1 29.64 77 LYS B C 1
ATOM 1278 O O . LYS B 1 77 ? -17.688 2.277 -17.812 1 29.64 77 LYS B O 1
#

Secondary structure (DSSP, 8-state):
---HHHHHHHHHHHTT--HHHHHHHHTS-HHHHHHHHTTSSPPPHHHHHHHHHHHT--HHHHTTS-S--SPP-----/---HHHHHHHHHHHTT--HHHHHHHHTS-HHHHHHHHTTSSPPPHHHHHHHHHHHT--HHHHTTS-S--SPP-----

Nearest PDB structures (foldseek):
  7t8i-assembly1_B  TM=9.361E-01  e=6.332E-05  Bacillus subtilis
  3jxc-assembly1_L  TM=9.275E-01  e=4.749E-04  Lederbergvirus P22
  2b5a-assembly1_A  TM=8.566E-01  e=4.278E-03  [Bacillus] caldolyticus
  6jq1-assembly1_A  TM=7.621E-01  e=4.547E-03  Deinococcus geothermalis DSM 11300
  6rnx-assembly1_A  TM=7.820E-01  e=5.805E-03  Deinococcus deserti VCD115

pLDDT: mean 92.11, std 14.68, range [29.5, 98.88]

InterPro domains:
  IPR001387 Cro/C1-type, helix-turn-helix domain [PF01381] (8-62)
  IPR001387 Cro/C1-type, helix-turn-helix domain [PS50943] (8-62)
  IPR001387 Cro/C1-type, helix-turn-helix domain [SM00530] (7-62)
  IPR001387 Cro/C1-type, helix-turn-helix domain [cd00093] (5-62)
  IPR010982 Lambda repressor-like, DNA-binding domain superfamily [G3DSA:1.10.260.40] (2-67)
  IPR010982 Lambda repressor-like, DNA-binding domain superfamily [SSF47413] (1-69)

Foldseek 3Di:
DDALLCLLVVLCVVVVHDLCRVCVVLVHDSVVNVCSNVVVDPDDPVSLVVSLVVSQADSCCSHPVDVDGHDDPDPDD/DDALLCLLVVLCVVVVHDLCRVCVVLVHDSVVNVCSNVVVDPDDPVSLVVSLVVSQADSCCSHPVDVDGHHDDDPDD

Sequence (154 aa):
MILFGNRLHALREDSDLTSEEFANKLHITTRALNYYENNMREPSFPLLIQMADYFNVSTDYLLGRTDIQTPYPKKHKMILFGNRLHALREDSDLTSEEFANKLHITTRALNYYENNMREPSFPLLIQMADYFNVSTDYLLGRTDIQTPYPKKHK

Organism: NCBI:txid360422